Protein AF-A0A7V8YBV2-F1 (afdb_monomer_lite)

Secondary structure (DSSP, 8-state):
--------------------------------PPPP-----EEEEESPTT---TT-SEEEEEEEES-TTS--EETTEEPPBPTTSEEEEEEE--SS-----EE-

Foldseek 3Di:
DDDDDDDDDDDPDDDDDDDPPPPPPDDDDPVPPPDPDDDWDWDWPPDDPPDWPDPDQKGKTKTFIPDLPDFKAKQNRTWRQDPRRITIDIDGDDDGDDDIDMDD

Radius of gyration: 36.61 Å; chains: 1; bounding box: 58×40×103 Å

Sequence (104 aa):
MQRTFAGGLRGACAAPAFSLLAACSGAGDLSTAPTPLEPLVLTVESPVADSWLGDATSVTVSGHVTRPDAWVWVEGMRANVGPAGNFSVELPVPGPYRIVDVEA

Structure (mmCIF, N/CA/C/O backbone):
data_AF-A0A7V8YBV2-F1
#
_entry.id   AF-A0A7V8YBV2-F1
#
loop_
_atom_site.group_PDB
_atom_site.id
_atom_site.type_symbol
_atom_site.label_atom_id
_atom_site.label_alt_id
_atom_site.label_comp_id
_atom_site.label_asym_id
_atom_site.label_entity_id
_atom_site.label_seq_id
_atom_site.pdbx_PDB_ins_code
_atom_site.Cartn_x
_atom_site.Cartn_y
_atom_site.Cartn_z
_atom_site.occupancy
_atom_site.B_iso_or_equiv
_atom_site.auth_seq_id
_atom_site.auth_comp_id
_atom_site.auth_asym_id
_atom_site.auth_atom_id
_atom_site.pdbx_PDB_model_num
ATOM 1 N N . MET A 1 1 ? -34.703 29.466 85.898 1.00 50.25 1 MET A N 1
ATOM 2 C CA . MET A 1 1 ? -34.995 29.404 84.449 1.00 50.25 1 MET A CA 1
ATOM 3 C C . MET A 1 1 ? -34.801 27.947 84.003 1.00 50.25 1 MET A C 1
ATOM 5 O O . MET A 1 1 ? -33.733 27.598 83.542 1.00 50.25 1 MET A O 1
ATOM 9 N N . GLN A 1 2 ? -35.584 26.968 84.467 1.00 40.81 2 GLN A N 1
ATOM 10 C CA . GLN A 1 2 ? -36.915 26.537 84.000 1.00 40.81 2 GLN A CA 1
ATOM 11 C C . GLN A 1 2 ? -37.095 26.477 82.475 1.00 40.81 2 GLN A C 1
ATOM 13 O O . GLN A 1 2 ? -37.280 27.515 81.846 1.00 40.81 2 GLN A O 1
ATOM 18 N N . ARG A 1 3 ? -37.076 25.238 81.956 1.00 47.34 3 ARG A N 1
ATOM 19 C CA . ARG A 1 3 ? -37.914 24.623 80.900 1.00 47.34 3 ARG A CA 1
ATOM 20 C C . ARG A 1 3 ? -37.290 23.252 80.591 1.00 47.34 3 ARG A C 1
ATOM 22 O O . ARG A 1 3 ? -36.334 23.168 79.840 1.00 47.34 3 ARG A O 1
ATOM 29 N N . THR A 1 4 ? -37.574 22.199 81.357 1.00 41.44 4 THR A N 1
ATOM 30 C CA . THR A 1 4 ? -38.796 21.368 81.313 1.00 41.44 4 THR A CA 1
ATOM 31 C C . THR A 1 4 ? -39.213 21.035 79.882 1.00 41.44 4 THR A C 1
ATOM 33 O O . THR A 1 4 ? -39.948 21.800 79.266 1.00 41.44 4 THR A O 1
ATOM 36 N N . PHE A 1 5 ? -38.796 19.861 79.404 1.00 49.88 5 PHE A N 1
ATOM 37 C CA . PHE A 1 5 ? -39.567 19.078 78.443 1.00 49.88 5 PHE A CA 1
ATOM 38 C C . PHE A 1 5 ? -39.971 17.768 79.114 1.00 49.88 5 PHE A C 1
ATOM 40 O O . PHE A 1 5 ? -39.140 16.998 79.589 1.00 49.88 5 PHE A O 1
ATOM 47 N N . ALA A 1 6 ? -41.284 17.603 79.211 1.00 48.00 6 ALA A N 1
ATOM 48 C CA . ALA A 1 6 ? -41.982 16.414 79.649 1.00 48.00 6 ALA A CA 1
ATOM 49 C C . ALA A 1 6 ? -42.353 15.559 78.427 1.00 48.00 6 ALA A C 1
ATOM 51 O O . ALA A 1 6 ? -42.571 16.094 77.342 1.00 48.00 6 ALA A O 1
ATOM 52 N N . GLY A 1 7 ? -42.490 14.252 78.649 1.00 44.66 7 GLY A N 1
ATOM 53 C CA . GLY A 1 7 ? -42.985 13.263 77.687 1.00 44.66 7 GLY A CA 1
ATOM 54 C C . GLY A 1 7 ? -41.917 12.197 77.458 1.00 44.66 7 GLY A C 1
ATOM 55 O O . GLY A 1 7 ? -40.921 12.457 76.806 1.00 44.66 7 GLY A O 1
ATOM 56 N N . GLY A 1 8 ? -41.976 11.005 78.043 1.00 40.44 8 GLY A N 1
ATOM 57 C CA . GLY A 1 8 ? -43.145 10.154 78.247 1.00 40.44 8 GLY A CA 1
ATOM 58 C C . GLY A 1 8 ? -42.874 8.861 77.474 1.00 40.44 8 GLY A C 1
ATOM 59 O O . GLY A 1 8 ? -43.065 8.808 76.272 1.00 40.44 8 GLY A O 1
ATOM 60 N N . LEU A 1 9 ? -42.263 7.882 78.146 1.00 47.06 9 LEU A N 1
ATOM 61 C CA . LEU A 1 9 ? -42.898 6.605 78.493 1.00 47.06 9 LEU A CA 1
ATOM 62 C C . LEU A 1 9 ? -43.022 5.615 77.324 1.00 47.06 9 LEU A C 1
ATOM 64 O O . LEU A 1 9 ? -43.938 5.715 76.519 1.00 47.06 9 LEU A O 1
ATOM 68 N N . ARG A 1 10 ? -42.205 4.556 77.411 1.00 42.88 10 ARG A N 1
ATOM 69 C CA . ARG A 1 10 ? -42.589 3.125 77.406 1.00 42.88 10 ARG A CA 1
ATOM 70 C C . ARG A 1 10 ? -41.733 2.292 76.467 1.00 42.88 10 ARG A C 1
ATOM 72 O O . ARG A 1 10 ? -41.515 2.646 75.320 1.00 42.88 10 ARG A O 1
ATOM 79 N N . GLY A 1 11 ? -41.366 1.119 76.972 1.00 42.88 11 GLY A N 1
ATOM 80 C CA . GLY A 1 11 ? -40.964 -0.002 76.137 1.00 42.88 11 GLY A CA 1
ATOM 81 C C . GLY A 1 11 ? -39.552 -0.483 76.395 1.00 42.88 11 GLY A C 1
ATOM 82 O 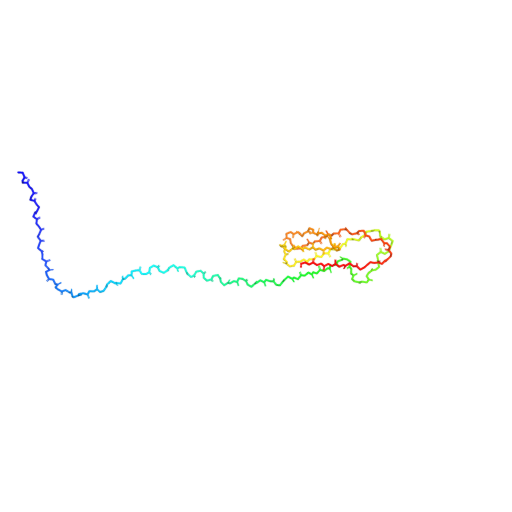O . GLY A 1 11 ? -38.720 -0.460 75.499 1.00 42.88 11 GLY A O 1
ATOM 83 N N . ALA A 1 12 ? -39.299 -0.987 77.603 1.00 49.56 12 ALA A N 1
ATOM 84 C CA . ALA A 1 12 ? -38.335 -2.064 77.735 1.00 49.56 12 ALA A CA 1
ATOM 85 C C . ALA A 1 12 ? -38.865 -3.258 76.922 1.00 49.56 12 ALA A C 1
ATOM 87 O O . ALA A 1 12 ? -39.859 -3.879 77.292 1.00 49.56 12 ALA A O 1
ATOM 88 N N . CYS A 1 13 ? -38.212 -3.562 75.809 1.00 38.59 13 CYS A N 1
ATOM 89 C CA . CYS A 1 13 ? -38.151 -4.913 75.277 1.00 38.59 13 CYS A CA 1
ATOM 90 C C . CYS A 1 13 ? -36.680 -5.196 75.023 1.00 38.59 13 CYS A C 1
ATOM 92 O O . CYS A 1 13 ? -36.067 -4.669 74.099 1.00 38.59 13 CYS A O 1
ATOM 94 N N . ALA A 1 14 ? -36.117 -5.978 75.938 1.00 47.81 14 ALA A N 1
ATOM 95 C CA . ALA A 1 14 ? -34.853 -6.648 75.754 1.00 47.81 14 ALA A CA 1
ATOM 96 C C . ALA A 1 14 ? -34.897 -7.417 74.427 1.00 47.81 14 ALA A C 1
ATOM 98 O O . ALA A 1 14 ? -35.724 -8.310 74.252 1.00 47.81 14 ALA A O 1
ATOM 99 N N . ALA A 1 15 ? -34.005 -7.065 73.509 1.00 45.62 15 ALA A N 1
ATOM 100 C CA . ALA A 1 15 ? -33.658 -7.891 72.369 1.00 45.62 15 ALA A CA 1
ATOM 101 C C . ALA A 1 15 ? -32.125 -7.998 72.344 1.00 45.62 15 ALA A C 1
ATOM 103 O O . ALA A 1 15 ? -31.441 -6.977 72.471 1.00 45.62 15 ALA A O 1
ATOM 104 N N . PRO A 1 16 ? -31.578 -9.221 72.286 1.00 44.84 16 PRO A N 1
ATOM 105 C CA . PRO A 1 16 ? -30.152 -9.465 72.393 1.00 44.84 16 PRO A CA 1
ATOM 106 C C . PRO A 1 16 ? -29.433 -9.007 71.123 1.00 44.84 16 PRO A C 1
ATOM 108 O O . PRO A 1 16 ? -30.012 -9.016 70.040 1.00 44.84 16 PRO A O 1
ATOM 111 N N . ALA A 1 17 ? -28.168 -8.617 71.305 1.00 53.53 17 ALA A N 1
ATOM 112 C CA . ALA A 1 17 ? -27.110 -8.488 70.306 1.00 53.53 17 ALA A CA 1
ATOM 113 C C . ALA A 1 17 ? -27.515 -8.901 68.877 1.00 53.53 17 ALA A C 1
ATOM 115 O O . ALA A 1 17 ? -27.436 -10.074 68.518 1.00 53.53 17 ALA A O 1
ATOM 116 N N . PHE A 1 18 ? -27.919 -7.924 68.060 1.00 41.12 18 PHE A N 1
ATOM 117 C CA . PHE A 1 18 ? -28.028 -8.117 66.621 1.00 41.12 18 PHE A CA 1
ATOM 118 C C . PHE A 1 18 ? -26.791 -7.519 65.968 1.00 41.12 18 PHE A C 1
ATOM 120 O O . PHE A 1 18 ? -26.529 -6.318 66.037 1.00 41.12 18 PHE A O 1
ATOM 127 N N . SER A 1 19 ? -26.001 -8.430 65.421 1.00 42.72 19 SER A N 1
ATOM 128 C CA . SER A 1 19 ? -24.749 -8.214 64.727 1.00 42.72 19 SER A CA 1
ATOM 129 C C . SER A 1 19 ? -24.817 -7.047 63.747 1.00 42.72 19 SER A C 1
ATOM 131 O O . SER A 1 19 ? -25.769 -6.906 62.980 1.00 42.72 19 SER A O 1
ATOM 133 N N . LEU A 1 20 ? -23.745 -6.254 63.754 1.00 45.38 20 LEU A N 1
ATOM 134 C CA . LEU A 1 20 ? -23.352 -5.352 62.679 1.00 45.38 20 LEU A CA 1
ATOM 135 C C . LEU A 1 20 ? -23.384 -6.103 61.338 1.00 45.38 20 LEU A C 1
ATOM 137 O O . LEU A 1 20 ? -22.424 -6.779 60.975 1.00 45.38 20 LEU A O 1
ATOM 141 N N . LEU A 1 21 ? -24.476 -5.979 60.590 1.00 45.78 21 LEU A N 1
ATOM 142 C CA . LEU A 1 21 ? -24.475 -6.256 59.160 1.00 45.78 21 LEU A CA 1
ATOM 143 C C . LEU A 1 21 ? -24.058 -4.966 58.467 1.00 45.78 21 LEU A C 1
ATOM 145 O O . LEU A 1 21 ? -24.860 -4.071 58.205 1.00 45.78 21 LEU A O 1
ATOM 149 N N . ALA A 1 22 ? -22.748 -4.875 58.250 1.00 49.25 22 ALA A N 1
ATOM 150 C CA . ALA A 1 22 ? -22.137 -3.941 57.329 1.00 49.25 22 ALA A CA 1
ATOM 151 C C . ALA A 1 22 ? -22.918 -3.961 56.008 1.00 49.25 22 ALA A C 1
ATOM 1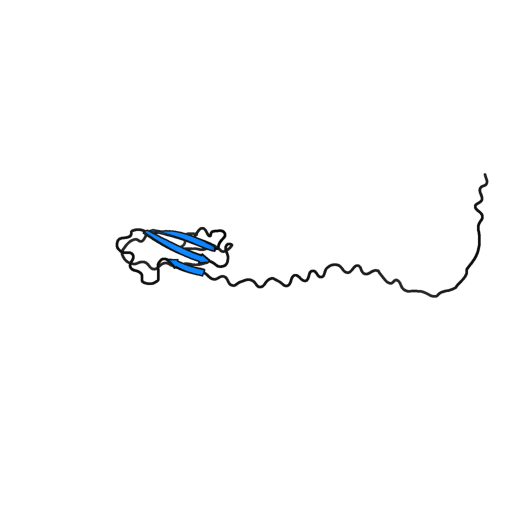53 O O . ALA A 1 22 ? -23.007 -4.994 55.342 1.00 49.25 22 ALA A O 1
ATOM 154 N N . ALA A 1 23 ? -23.482 -2.814 55.634 1.00 46.66 23 ALA A N 1
ATOM 155 C CA . ALA A 1 23 ? -23.917 -2.563 54.274 1.00 46.66 23 ALA A CA 1
ATOM 156 C C . ALA A 1 23 ? -22.662 -2.584 53.393 1.00 46.66 23 ALA A C 1
ATOM 158 O O . ALA A 1 23 ? -21.956 -1.586 53.263 1.00 46.66 23 ALA A O 1
ATOM 159 N N . CYS A 1 24 ? -22.330 -3.758 52.857 1.00 46.09 24 CYS A N 1
ATOM 160 C CA . CYS A 1 24 ? -21.273 -3.897 51.875 1.00 46.09 24 CYS A CA 1
ATOM 161 C C . CYS A 1 24 ? -21.816 -3.340 50.556 1.00 46.09 24 CYS A C 1
ATOM 163 O O . CYS A 1 24 ? -22.480 -4.026 49.783 1.00 46.09 24 CYS A O 1
ATOM 165 N N . SER A 1 25 ? -21.579 -2.050 50.338 1.00 53.84 25 SER A N 1
ATOM 166 C CA . SER A 1 25 ? -21.586 -1.421 49.023 1.00 53.84 25 SER A CA 1
ATOM 167 C C . SER A 1 25 ? -20.480 -2.061 48.179 1.00 53.84 25 SER A C 1
ATOM 169 O O . SER A 1 25 ? -19.346 -1.588 48.162 1.00 53.84 25 SER A O 1
ATOM 171 N N . GLY A 1 26 ? -20.807 -3.186 47.542 1.00 45.84 26 GLY A N 1
ATOM 172 C CA . GLY A 1 26 ? -19.974 -3.859 46.552 1.00 45.84 26 GLY A CA 1
ATOM 173 C C . GLY A 1 26 ? -20.110 -3.163 45.205 1.00 45.84 26 GLY A C 1
ATOM 174 O O . GLY A 1 26 ? -21.116 -3.305 44.514 1.00 45.84 26 GLY A O 1
ATOM 175 N N . ALA A 1 27 ? -19.107 -2.358 44.887 1.00 55.69 27 ALA A N 1
ATOM 176 C CA . ALA A 1 27 ? -18.920 -1.717 43.603 1.00 55.69 27 ALA A CA 1
ATOM 177 C C . ALA A 1 27 ? -18.778 -2.743 42.464 1.00 55.69 27 ALA A C 1
ATOM 179 O O . ALA A 1 27 ? -18.094 -3.745 42.623 1.00 55.69 27 ALA A O 1
ATOM 180 N N . GLY A 1 28 ? -19.365 -2.403 41.313 1.00 53.09 28 GLY A N 1
ATOM 181 C CA . GLY A 1 28 ? -18.792 -2.638 39.988 1.00 53.09 28 GLY A CA 1
ATOM 182 C C . GLY A 1 28 ? -18.584 -4.084 39.549 1.00 53.09 28 GLY A C 1
ATOM 183 O O . GLY A 1 28 ? -17.501 -4.622 39.713 1.00 53.09 28 GLY A O 1
ATOM 184 N N . ASP A 1 29 ? -19.551 -4.618 38.809 1.00 50.50 29 ASP A N 1
ATOM 185 C CA . ASP A 1 29 ? -19.272 -5.634 37.791 1.00 50.50 29 ASP A CA 1
ATOM 186 C C . ASP A 1 29 ? -19.844 -5.164 36.448 1.00 50.50 29 ASP A C 1
ATOM 188 O O . ASP A 1 29 ? -20.770 -5.725 35.868 1.00 50.50 29 ASP A O 1
ATOM 192 N N . LEU A 1 30 ? -19.268 -4.072 35.935 1.00 51.91 30 LEU A N 1
ATOM 193 C CA . LEU A 1 30 ? -19.157 -3.906 34.490 1.00 51.91 30 LEU A CA 1
ATOM 194 C C . LEU A 1 30 ? -18.014 -4.822 34.062 1.00 51.91 30 LEU A C 1
ATOM 196 O O . LEU A 1 30 ? -16.883 -4.380 33.865 1.00 51.91 30 LEU A O 1
ATOM 200 N N . SER A 1 31 ? -18.313 -6.119 33.992 1.00 59.56 31 SER A N 1
ATOM 201 C CA . SER A 1 31 ? -17.459 -7.101 33.341 1.00 59.56 31 SER A CA 1
ATOM 202 C C . SER A 1 31 ? -17.481 -6.795 31.846 1.00 59.56 31 SER A C 1
ATOM 204 O O . SER A 1 31 ? -18.200 -7.401 31.052 1.00 59.56 31 SER A O 1
ATOM 206 N N . THR A 1 32 ? -16.734 -5.764 31.461 1.00 58.56 32 THR A N 1
ATOM 207 C CA . THR A 1 32 ? -16.312 -5.562 30.086 1.00 58.56 32 THR A CA 1
ATOM 208 C C . THR A 1 32 ? -15.354 -6.707 29.813 1.00 58.56 32 THR A C 1
ATOM 210 O O . THR A 1 32 ? -14.160 -6.610 30.099 1.00 58.56 32 THR A O 1
ATOM 213 N N . ALA A 1 33 ? -15.889 -7.837 29.344 1.00 65.62 33 ALA A N 1
ATOM 214 C CA . ALA A 1 33 ? -15.062 -8.875 28.755 1.00 65.62 33 ALA A CA 1
ATOM 215 C C . ALA A 1 33 ? -14.092 -8.177 27.786 1.00 65.62 33 ALA A C 1
ATOM 217 O O . ALA A 1 33 ? -14.545 -7.310 27.028 1.00 65.62 33 ALA A O 1
ATOM 218 N N . PRO A 1 34 ? -12.779 -8.467 27.837 1.00 69.38 34 PRO A N 1
ATOM 219 C CA . PRO A 1 34 ? -11.847 -7.843 26.916 1.00 69.38 34 PRO A CA 1
ATOM 220 C C . PRO A 1 34 ? -12.337 -8.148 25.502 1.00 69.38 34 PRO A C 1
ATOM 222 O O . PRO A 1 34 ? -12.459 -9.316 25.128 1.00 69.38 34 PRO A O 1
ATOM 225 N N . THR A 1 35 ? -12.694 -7.100 24.755 1.00 67.88 35 THR A N 1
ATOM 226 C CA . THR A 1 35 ? -13.097 -7.226 23.357 1.00 67.88 35 THR A CA 1
ATOM 227 C C . THR A 1 35 ? -12.005 -8.020 22.647 1.00 67.88 35 THR A C 1
ATOM 229 O O . THR A 1 35 ? -10.839 -7.624 22.747 1.00 67.88 35 THR A O 1
ATOM 232 N N . PRO A 1 36 ? -12.331 -9.147 21.990 1.00 70.62 36 PRO A N 1
ATOM 233 C CA . PRO A 1 36 ? -11.338 -9.918 21.261 1.00 70.62 36 PRO A CA 1
ATOM 234 C C . PRO A 1 36 ? -10.602 -8.994 20.291 1.00 70.62 36 PRO A C 1
ATOM 236 O O . PRO A 1 36 ? -11.231 -8.342 19.459 1.00 70.62 36 PRO A O 1
ATOM 239 N N . LEU A 1 37 ? -9.281 -8.891 20.449 1.00 72.88 37 LEU A N 1
ATOM 240 C CA . LEU A 1 37 ? -8.434 -8.150 19.522 1.00 72.88 37 LEU A CA 1
ATOM 241 C C . LEU A 1 37 ? -8.543 -8.828 18.158 1.00 72.88 37 LEU A C 1
ATOM 243 O O . LEU A 1 37 ? -8.159 -9.989 18.009 1.00 72.88 37 LEU A O 1
ATOM 247 N N . GLU A 1 38 ? -9.098 -8.112 17.185 1.00 76.06 38 GLU A N 1
ATOM 248 C CA . GLU A 1 38 ? -9.130 -8.578 15.805 1.00 76.06 38 GLU A CA 1
ATOM 249 C C . GLU A 1 38 ? -7.686 -8.759 15.305 1.00 76.06 38 GLU A C 1
ATOM 251 O O . GLU A 1 38 ? -6.829 -7.906 15.587 1.00 76.06 38 GLU A O 1
ATOM 256 N N . PRO A 1 39 ? -7.369 -9.872 14.617 1.00 81.75 39 PRO A N 1
ATOM 257 C CA . PRO A 1 39 ? -6.034 -10.077 14.082 1.00 81.75 39 PRO A CA 1
ATOM 258 C C . PRO A 1 39 ? -5.676 -8.953 13.106 1.00 81.75 39 PRO A C 1
ATOM 260 O O . PRO A 1 39 ? -6.490 -8.522 12.285 1.00 81.75 39 PRO A O 1
ATOM 263 N N . LEU A 1 40 ? -4.429 -8.489 13.189 1.00 85.88 40 LEU A N 1
ATOM 264 C CA . LEU A 1 40 ? -3.867 -7.590 12.192 1.00 85.88 40 LEU A CA 1
ATOM 265 C C . LEU A 1 40 ? -3.706 -8.372 10.887 1.00 85.88 40 LEU A C 1
ATOM 267 O O . LEU A 1 40 ? -2.921 -9.316 10.822 1.00 85.88 40 LEU A O 1
ATOM 271 N N . VAL A 1 41 ? -4.463 -7.985 9.867 1.00 90.44 41 VAL A N 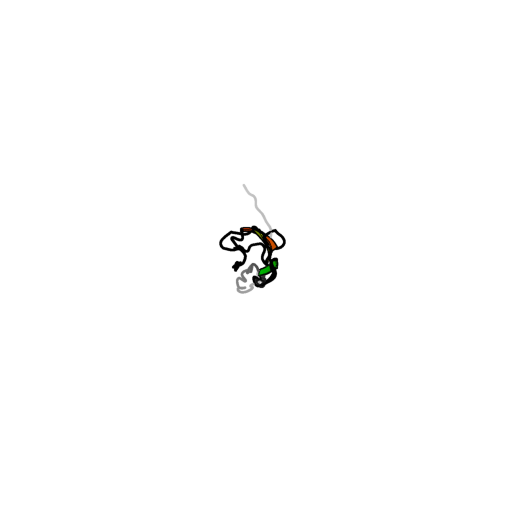1
ATOM 272 C CA . VAL A 1 41 ? -4.367 -8.554 8.525 1.00 90.44 41 VAL A CA 1
ATOM 273 C C . VAL A 1 41 ? -4.017 -7.427 7.572 1.00 90.44 41 VAL A C 1
ATOM 275 O O . VAL A 1 41 ? -4.715 -6.415 7.514 1.00 90.44 41 VAL A O 1
ATOM 278 N N . LEU A 1 42 ? -2.931 -7.621 6.832 1.00 89.00 42 LEU A N 1
ATOM 279 C CA . LEU A 1 42 ? -2.473 -6.743 5.768 1.00 89.00 42 LEU A CA 1
ATOM 280 C C . LEU A 1 42 ? -2.751 -7.425 4.429 1.00 89.00 42 LEU A C 1
ATOM 282 O O . LEU A 1 42 ? -2.330 -8.558 4.204 1.00 89.00 42 LEU A O 1
ATOM 286 N N . THR A 1 43 ? -3.440 -6.723 3.538 1.00 91.62 43 THR A N 1
ATOM 287 C CA . THR A 1 43 ? -3.698 -7.170 2.168 1.00 91.62 43 THR A CA 1
ATOM 288 C C . THR A 1 43 ? -3.140 -6.140 1.202 1.00 91.62 43 THR A C 1
ATOM 290 O O . THR A 1 43 ? -3.484 -4.963 1.291 1.00 91.62 43 THR A O 1
ATOM 293 N N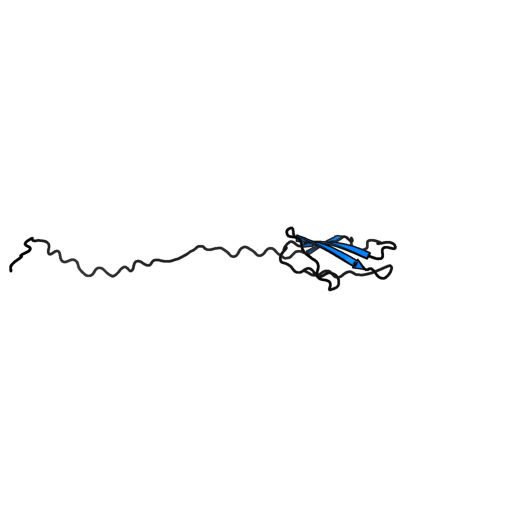 . VAL A 1 44 ? -2.295 -6.578 0.271 1.00 89.44 44 VAL A N 1
ATOM 294 C CA . VAL A 1 44 ? -1.808 -5.748 -0.837 1.00 89.44 44 VAL A CA 1
ATOM 295 C C . VAL A 1 44 ? -2.696 -6.019 -2.049 1.00 89.44 44 VAL A C 1
ATOM 297 O O . VAL A 1 44 ? -2.823 -7.161 -2.483 1.00 89.44 44 VAL A O 1
ATOM 300 N N . GLU A 1 45 ? -3.341 -4.977 -2.567 1.00 91.69 45 GLU A N 1
ATOM 301 C CA . GLU A 1 45 ? -4.254 -5.059 -3.716 1.00 91.69 45 GLU A CA 1
ATOM 302 C C . GLU A 1 45 ? -3.544 -4.718 -5.031 1.00 91.69 45 GLU A C 1
ATOM 304 O O . GLU A 1 45 ? -3.859 -5.282 -6.078 1.00 91.69 45 GLU A O 1
ATOM 309 N N . SER A 1 46 ? -2.573 -3.806 -4.978 1.00 89.50 46 SER A N 1
ATOM 310 C CA . SER A 1 46 ? -1.748 -3.411 -6.117 1.00 89.50 46 SER A CA 1
ATOM 311 C C . SER A 1 46 ? -0.318 -3.124 -5.656 1.00 89.50 46 SER A C 1
ATOM 313 O O . SER A 1 46 ? -0.148 -2.538 -4.587 1.00 89.50 46 SER A O 1
ATOM 315 N N . PRO A 1 47 ? 0.709 -3.453 -6.455 1.00 84.94 47 PRO A N 1
ATOM 316 C CA . PRO A 1 47 ? 0.639 -4.258 -7.675 1.00 84.94 47 PRO A CA 1
ATOM 317 C C . PRO A 1 47 ? 0.331 -5.732 -7.367 1.00 84.94 47 PRO A C 1
ATOM 319 O O . PRO A 1 47 ? 0.644 -6.237 -6.291 1.00 84.94 47 PRO A O 1
ATOM 322 N N . VAL A 1 48 ? -0.277 -6.436 -8.325 1.00 86.19 48 VAL A N 1
ATOM 323 C CA . VAL A 1 48 ? -0.453 -7.894 -8.222 1.00 86.19 48 VAL A CA 1
ATOM 324 C C . VAL A 1 48 ? 0.926 -8.552 -8.283 1.00 86.19 48 VAL A C 1
ATOM 326 O O . VAL A 1 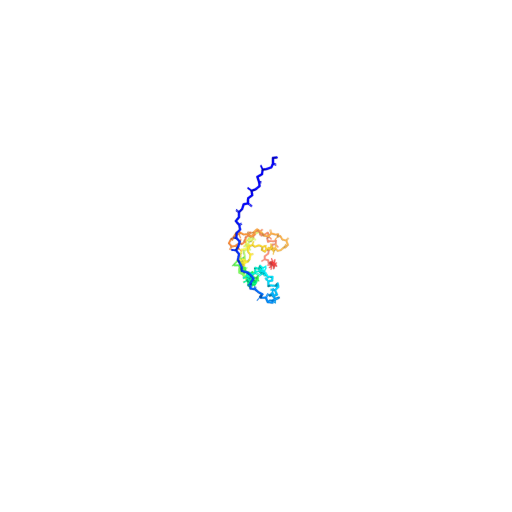48 ? 1.795 -8.098 -9.037 1.00 86.19 48 VAL A O 1
ATOM 329 N N . ALA A 1 49 ? 1.130 -9.615 -7.504 1.00 82.38 49 ALA A N 1
ATOM 330 C CA . ALA A 1 49 ? 2.357 -10.403 -7.561 1.00 82.38 49 ALA A CA 1
ATOM 331 C C . ALA A 1 49 ? 2.683 -10.804 -9.012 1.00 82.38 49 ALA A C 1
ATOM 333 O O . ALA A 1 49 ? 1.789 -11.159 -9.781 1.00 82.38 49 ALA A O 1
ATOM 334 N N . ASP A 1 50 ? 3.960 -10.691 -9.383 1.00 79.19 50 ASP A N 1
ATOM 335 C CA . ASP A 1 50 ? 4.486 -10.991 -10.722 1.00 79.19 50 ASP A CA 1
ATOM 336 C C . ASP A 1 50 ? 3.891 -10.155 -11.875 1.00 79.19 50 ASP A C 1
ATOM 338 O O . ASP A 1 50 ? 4.054 -10.494 -13.051 1.00 79.19 50 ASP A O 1
ATOM 342 N N . SER A 1 51 ? 3.217 -9.040 -11.575 1.00 82.19 51 SER A N 1
ATOM 343 C CA . SER A 1 51 ? 2.726 -8.134 -12.616 1.00 82.19 51 SER A CA 1
ATOM 344 C C . SER A 1 51 ? 3.864 -7.364 -13.296 1.00 82.19 51 SER A C 1
ATOM 346 O O . SER A 1 51 ? 4.795 -6.865 -12.665 1.00 82.19 51 SER A O 1
ATOM 348 N N . TRP A 1 52 ? 3.774 -7.258 -14.623 1.00 79.56 52 TRP A N 1
ATOM 349 C CA . TRP A 1 52 ? 4.697 -6.463 -15.426 1.00 79.56 52 TRP A CA 1
ATOM 350 C C . TRP A 1 52 ? 4.317 -4.981 -15.360 1.00 79.56 52 TRP A C 1
ATOM 352 O O . TRP A 1 52 ? 3.220 -4.601 -15.768 1.00 79.56 52 TRP A O 1
ATOM 362 N N . LEU A 1 53 ? 5.241 -4.145 -14.883 1.00 78.06 53 LEU A N 1
ATOM 363 C CA . LEU A 1 53 ? 5.044 -2.698 -14.730 1.00 78.06 53 LEU A CA 1
ATOM 364 C C . LEU A 1 53 ? 5.470 -1.884 -15.968 1.00 78.06 53 LEU A C 1
ATOM 366 O O . LEU A 1 53 ? 5.298 -0.667 -15.996 1.00 78.06 53 LEU A O 1
ATOM 370 N N . GLY A 1 54 ? 5.989 -2.534 -17.016 1.00 77.44 54 GLY A N 1
ATOM 371 C CA . GLY A 1 54 ? 6.456 -1.842 -18.219 1.00 77.44 54 GLY A CA 1
ATOM 372 C C . GLY A 1 54 ? 7.676 -0.966 -17.964 1.00 77.44 54 GLY A C 1
ATOM 373 O O . GLY A 1 54 ? 8.558 -1.322 -17.188 1.00 77.44 54 GLY A O 1
ATOM 374 N N . ASP A 1 55 ? 7.694 0.194 -18.620 1.00 75.75 55 ASP A N 1
ATOM 375 C CA . ASP A 1 55 ? 8.736 1.217 -18.472 1.00 75.75 55 ASP A CA 1
ATOM 376 C C . ASP A 1 55 ? 8.406 2.228 -17.355 1.00 75.75 55 ASP A C 1
ATOM 378 O O . ASP A 1 55 ? 8.937 3.342 -17.332 1.00 75.75 55 ASP A O 1
ATOM 382 N N . ALA A 1 56 ? 7.480 1.884 -16.451 1.00 75.44 56 ALA A N 1
ATOM 383 C CA . ALA A 1 56 ? 7.088 2.764 -15.361 1.00 75.44 56 ALA A CA 1
ATOM 384 C C . ALA A 1 56 ? 8.262 2.980 -14.395 1.00 75.44 56 ALA A C 1
ATOM 386 O O . ALA A 1 56 ? 8.849 2.039 -13.865 1.00 75.44 56 ALA A O 1
ATOM 387 N N . THR A 1 57 ? 8.589 4.246 -14.145 1.00 81.75 57 THR A N 1
ATOM 388 C CA . THR A 1 57 ? 9.641 4.647 -13.201 1.00 81.75 57 THR A CA 1
ATOM 389 C C . THR A 1 57 ? 9.145 4.717 -11.759 1.00 81.75 57 THR A C 1
ATOM 391 O O . THR A 1 57 ? 9.959 4.828 -10.839 1.00 81.75 57 THR A O 1
ATOM 394 N N . SER A 1 58 ? 7.830 4.641 -11.545 1.00 84.62 58 SER A N 1
ATOM 395 C CA . SER A 1 58 ? 7.195 4.529 -10.236 1.00 84.62 58 SER A CA 1
ATOM 396 C C . SER A 1 58 ? 6.023 3.547 -10.262 1.00 84.62 58 SER A C 1
ATOM 398 O O . SER A 1 58 ? 5.392 3.324 -11.294 1.00 84.62 58 SER A O 1
ATOM 400 N N . VAL A 1 59 ? 5.746 2.937 -9.110 1.00 87.88 59 VAL A N 1
ATOM 401 C CA . VAL A 1 59 ? 4.598 2.060 -8.881 1.00 87.88 59 VAL A CA 1
ATOM 402 C C . VAL A 1 59 ? 3.840 2.529 -7.654 1.00 87.88 59 VAL A C 1
ATOM 404 O O . VAL A 1 59 ? 4.431 2.853 -6.625 1.00 87.88 59 VAL A O 1
ATOM 407 N N . THR A 1 60 ? 2.517 2.554 -7.748 1.00 89.38 60 THR A N 1
ATOM 408 C CA . THR A 1 60 ? 1.664 2.776 -6.585 1.00 89.38 60 THR A CA 1
ATOM 409 C C . THR A 1 60 ? 1.355 1.438 -5.932 1.00 89.38 60 THR A C 1
ATOM 411 O O . THR A 1 60 ? 0.685 0.587 -6.521 1.00 89.38 60 THR A O 1
ATOM 414 N N . VAL A 1 61 ? 1.847 1.268 -4.709 1.00 89.19 61 VAL A N 1
ATOM 415 C CA . VAL A 1 61 ? 1.482 0.160 -3.834 1.00 89.19 61 VAL A CA 1
ATOM 416 C C . VAL A 1 61 ? 0.262 0.577 -3.036 1.00 89.19 61 VAL A C 1
ATOM 418 O O . VAL A 1 61 ? 0.313 1.567 -2.308 1.00 89.19 61 VAL A O 1
ATOM 421 N N . SER A 1 62 ? -0.828 -0.166 -3.168 1.00 91.94 62 SER A N 1
ATOM 422 C CA . SER A 1 62 ? -2.065 0.080 -2.438 1.00 91.94 62 SER A CA 1
ATOM 423 C C . SER A 1 62 ? -2.597 -1.195 -1.816 1.00 91.94 62 SER A C 1
ATOM 425 O O . SER A 1 62 ? -2.400 -2.300 -2.325 1.00 91.94 62 SER A O 1
ATOM 427 N N . GLY A 1 63 ? -3.313 -1.030 -0.716 1.00 92.88 63 GLY A N 1
ATOM 428 C CA . GLY A 1 63 ? -3.900 -2.150 -0.014 1.00 92.88 63 GLY A CA 1
ATOM 429 C C . GLY A 1 63 ? -4.761 -1.721 1.157 1.00 92.88 63 GLY A C 1
ATOM 430 O O . GLY A 1 63 ? -5.095 -0.544 1.327 1.00 92.88 63 GLY A O 1
ATOM 431 N N . HIS A 1 64 ? -5.092 -2.707 1.978 1.00 93.88 64 HIS A N 1
ATOM 432 C CA . HIS A 1 64 ? -5.968 -2.567 3.125 1.00 93.88 64 HIS A CA 1
ATOM 433 C C . HIS A 1 64 ? -5.356 -3.273 4.339 1.00 93.88 64 HIS A C 1
ATOM 435 O O . HIS A 1 64 ? -4.879 -4.404 4.246 1.00 93.88 64 HIS A O 1
ATOM 441 N N . VAL A 1 65 ? -5.384 -2.598 5.484 1.00 93.19 65 VAL A N 1
ATOM 442 C CA . VAL A 1 65 ? -5.093 -3.156 6.801 1.00 93.19 65 VAL A CA 1
ATOM 443 C C . VAL A 1 65 ? -6.353 -3.149 7.671 1.00 93.19 65 VAL A C 1
ATOM 445 O O . VAL A 1 65 ? -7.036 -2.134 7.764 1.00 93.19 65 VAL A O 1
ATOM 448 N N . THR A 1 66 ? -6.663 -4.264 8.339 1.00 89.69 66 THR A N 1
ATOM 449 C CA . THR A 1 66 ? -7.863 -4.381 9.205 1.00 89.69 66 THR A CA 1
ATOM 450 C C . THR A 1 66 ? -7.841 -3.426 10.397 1.00 89.69 66 THR A C 1
ATOM 452 O O . THR A 1 66 ? -8.878 -3.071 10.952 1.00 89.69 66 THR A O 1
ATOM 455 N N . ARG A 1 67 ? -6.644 -2.986 10.786 1.00 86.31 67 ARG A N 1
ATOM 456 C CA . ARG A 1 67 ? -6.393 -2.091 11.909 1.00 86.31 67 ARG A CA 1
ATOM 457 C C . ARG A 1 67 ? -5.889 -0.734 11.419 1.00 86.31 67 ARG A C 1
ATOM 459 O O . ARG A 1 67 ? -4.711 -0.619 11.080 1.00 86.31 67 ARG A O 1
ATOM 466 N N . PRO A 1 68 ? -6.732 0.313 11.414 1.00 85.75 68 PRO A N 1
ATOM 467 C CA . PRO A 1 68 ? -6.319 1.643 10.967 1.00 85.75 68 PRO A CA 1
ATOM 468 C C . PRO A 1 68 ? -5.314 2.314 11.920 1.00 85.75 68 PRO A C 1
ATOM 470 O O . PRO A 1 68 ? -4.723 3.331 11.569 1.00 85.75 68 PRO A O 1
ATOM 473 N N . ASP A 1 69 ? -5.109 1.765 13.122 1.00 85.75 69 ASP A N 1
ATOM 474 C CA . ASP A 1 69 ? -4.098 2.207 14.085 1.00 85.75 69 ASP A CA 1
ATOM 475 C C . ASP A 1 69 ? -2.705 1.583 13.855 1.00 85.75 69 ASP A C 1
ATOM 477 O O . ASP A 1 69 ? -1.743 1.987 14.513 1.00 85.75 69 ASP A O 1
ATOM 481 N N . ALA A 1 70 ? -2.581 0.626 12.927 1.00 85.00 70 ALA A N 1
ATOM 482 C CA . ALA A 1 70 ? -1.323 -0.039 12.600 1.00 85.00 70 ALA A CA 1
ATOM 483 C C . ALA A 1 70 ? -0.362 0.865 11.809 1.00 85.00 70 ALA A C 1
ATOM 485 O O . ALA A 1 70 ? -0.760 1.819 11.134 1.00 85.00 70 ALA A O 1
ATOM 486 N N . TRP A 1 71 ? 0.934 0.562 11.883 1.00 87.19 71 TRP A N 1
ATOM 487 C CA . TRP A 1 71 ? 1.958 1.278 11.126 1.00 87.19 71 TRP A CA 1
ATOM 488 C C . TRP A 1 71 ? 2.404 0.437 9.945 1.00 87.19 71 TRP A C 1
ATOM 490 O O . TRP A 1 71 ? 3.176 -0.496 10.109 1.00 87.19 71 TRP A O 1
ATOM 500 N N . VAL A 1 72 ? 1.968 0.828 8.752 1.00 87.31 72 VAL A N 1
ATOM 501 C CA . VAL A 1 72 ? 2.368 0.150 7.521 1.00 87.31 72 VAL A CA 1
ATOM 502 C C . VAL A 1 72 ? 3.678 0.739 6.997 1.00 87.31 72 VAL A C 1
ATOM 504 O O . VAL A 1 72 ? 3.825 1.959 6.873 1.00 87.31 72 VAL A O 1
ATOM 507 N N . TRP A 1 73 ? 4.621 -0.135 6.667 1.00 87.12 73 TRP A N 1
ATOM 508 C CA . TRP A 1 73 ? 5.902 0.182 6.051 1.00 87.12 73 TRP A CA 1
ATOM 509 C C . TRP A 1 73 ? 5.983 -0.497 4.691 1.00 87.12 73 TRP A C 1
ATOM 511 O O . TRP A 1 73 ? 5.721 -1.688 4.562 1.00 87.12 73 TRP A O 1
ATOM 521 N N . VAL A 1 74 ? 6.349 0.272 3.672 1.00 86.12 74 VAL A N 1
ATOM 522 C CA . VAL A 1 74 ? 6.545 -0.204 2.304 1.00 86.12 74 VAL A CA 1
ATOM 523 C C . VAL A 1 74 ? 7.980 0.138 1.922 1.00 86.12 74 VAL A C 1
ATOM 525 O O . VAL A 1 74 ? 8.309 1.319 1.816 1.00 86.12 74 VAL A O 1
ATOM 528 N N . GLU A 1 75 ? 8.853 -0.858 1.756 1.00 82.44 75 GLU A N 1
ATOM 529 C CA . GLU A 1 75 ? 10.284 -0.640 1.458 1.00 82.44 75 GLU A CA 1
ATOM 530 C C . GLU A 1 75 ? 10.976 0.316 2.457 1.00 82.44 75 GLU A C 1
ATOM 532 O O . GLU A 1 75 ? 11.775 1.181 2.087 1.00 82.44 75 GLU A O 1
ATOM 537 N N . GLY A 1 76 ? 10.610 0.229 3.740 1.00 81.81 76 GLY A N 1
ATOM 538 C CA . GLY A 1 76 ? 11.111 1.122 4.792 1.00 81.81 76 GLY A CA 1
ATOM 539 C C . GLY A 1 76 ? 10.532 2.545 4.772 1.00 81.81 76 GLY A C 1
ATOM 540 O O . GLY A 1 76 ? 10.878 3.355 5.632 1.00 81.81 76 GLY A O 1
ATOM 541 N N . MET A 1 77 ? 9.622 2.868 3.847 1.00 82.69 77 MET A N 1
ATOM 542 C CA . MET A 1 77 ? 8.857 4.116 3.860 1.00 82.69 77 MET A CA 1
ATOM 543 C C . MET A 1 77 ? 7.528 3.923 4.582 1.00 82.69 77 MET A C 1
ATOM 545 O O . MET A 1 77 ? 6.750 3.024 4.268 1.00 82.69 77 MET A O 1
ATOM 549 N N . ARG A 1 78 ? 7.246 4.797 5.549 1.00 83.94 78 ARG A N 1
ATOM 550 C CA . ARG A 1 78 ? 5.995 4.748 6.305 1.00 83.94 78 ARG A CA 1
ATOM 551 C C . ARG A 1 78 ? 4.820 5.164 5.418 1.00 83.94 78 ARG A C 1
ATOM 553 O O . ARG A 1 78 ? 4.764 6.307 4.963 1.00 83.94 78 ARG A O 1
ATOM 560 N N . ALA A 1 79 ? 3.872 4.255 5.223 1.00 87.31 79 ALA A N 1
ATOM 561 C CA . ALA A 1 79 ? 2.624 4.520 4.528 1.00 87.31 79 ALA A CA 1
ATOM 562 C C . ALA A 1 79 ? 1.644 5.269 5.438 1.00 87.31 79 ALA A C 1
ATOM 564 O O . ALA A 1 79 ? 1.574 5.023 6.645 1.00 87.31 79 ALA A O 1
ATOM 565 N N . ASN A 1 80 ? 0.858 6.176 4.857 1.00 88.25 80 ASN A N 1
ATOM 566 C CA . ASN A 1 80 ? -0.262 6.779 5.567 1.00 88.25 80 ASN A CA 1
ATOM 567 C C . ASN A 1 80 ? -1.485 5.862 5.440 1.00 88.25 80 ASN A C 1
ATOM 569 O O . ASN A 1 80 ? -1.930 5.581 4.325 1.00 88.25 80 ASN A O 1
ATOM 573 N N . VAL A 1 81 ? -2.001 5.400 6.576 1.00 89.50 81 VAL A N 1
ATOM 574 C CA . VAL A 1 81 ? -3.194 4.556 6.647 1.00 89.50 81 VAL A CA 1
ATOM 575 C C . VAL A 1 81 ? -4.403 5.451 6.898 1.00 89.50 81 VAL A C 1
ATOM 577 O O . VAL A 1 81 ? -4.446 6.223 7.856 1.00 89.50 81 VAL A O 1
ATOM 580 N N . GLY A 1 82 ? -5.383 5.370 6.005 1.00 87.88 82 GLY A N 1
ATOM 581 C CA . GLY A 1 82 ? -6.641 6.088 6.121 1.00 87.88 82 GLY A CA 1
ATOM 582 C C . GLY A 1 82 ? -7.528 5.543 7.247 1.00 87.88 82 GLY A C 1
ATOM 583 O O . GLY A 1 82 ? -7.337 4.425 7.723 1.00 87.88 82 GLY A O 1
ATOM 584 N N . PRO A 1 83 ? -8.570 6.293 7.643 1.00 85.12 83 PRO A N 1
ATOM 585 C CA . PRO A 1 83 ? -9.492 5.879 8.705 1.00 85.12 83 PRO A CA 1
ATOM 586 C C . PRO A 1 83 ? -10.283 4.602 8.372 1.00 85.12 83 PRO A C 1
ATOM 588 O O . PRO A 1 83 ? -10.835 3.983 9.274 1.00 85.12 83 PRO A O 1
ATOM 591 N N . ALA A 1 84 ? -10.335 4.209 7.095 1.00 87.69 84 ALA A N 1
ATOM 592 C CA . ALA A 1 84 ? -10.942 2.965 6.632 1.00 87.69 84 ALA A CA 1
ATOM 593 C C . ALA A 1 84 ? -9.919 1.827 6.433 1.00 87.69 84 ALA A C 1
ATOM 595 O O . ALA A 1 84 ? -10.260 0.824 5.822 1.00 87.69 84 ALA A O 1
ATOM 596 N N . GLY A 1 85 ? -8.669 1.989 6.886 1.00 87.88 85 GLY A N 1
ATOM 597 C CA . GLY A 1 85 ? -7.615 0.978 6.745 1.00 87.88 85 GLY A CA 1
ATOM 598 C C . GLY A 1 85 ? -6.950 0.939 5.364 1.00 87.88 85 GLY A C 1
ATOM 599 O O . GLY A 1 85 ? -6.032 0.156 5.140 1.00 87.88 85 GLY A O 1
ATOM 600 N N . ASN A 1 86 ? -7.373 1.783 4.424 1.00 92.75 86 ASN A N 1
ATOM 601 C CA . ASN A 1 86 ? -6.765 1.872 3.101 1.00 92.75 86 ASN A CA 1
ATOM 602 C C . ASN A 1 86 ? -5.421 2.612 3.162 1.00 92.75 86 ASN A C 1
ATOM 604 O O . ASN A 1 86 ? -5.324 3.677 3.774 1.00 92.75 86 ASN A O 1
ATOM 608 N N . PHE A 1 87 ? -4.399 2.097 2.484 1.00 92.00 87 PHE A N 1
ATOM 609 C CA . PHE A 1 87 ? -3.113 2.778 2.334 1.00 92.00 87 PHE A CA 1
ATOM 610 C C . PHE A 1 87 ? -2.691 2.821 0.867 1.00 92.00 87 PHE A C 1
ATOM 612 O O . PHE A 1 87 ? -3.086 1.979 0.060 1.00 92.00 87 PHE A O 1
ATOM 619 N N . SER A 1 88 ? -1.898 3.832 0.523 1.00 90.75 88 SER A N 1
ATOM 620 C CA . SER A 1 88 ? -1.323 3.994 -0.809 1.00 90.75 88 SER A CA 1
ATOM 621 C C . SER A 1 88 ? 0.026 4.686 -0.694 1.00 90.75 88 SER A C 1
ATOM 623 O O . SER A 1 88 ? 0.132 5.732 -0.051 1.00 90.75 88 SER A O 1
ATOM 625 N N . VAL A 1 89 ? 1.048 4.122 -1.327 1.00 89.75 89 VAL A N 1
ATOM 626 C CA . VAL A 1 89 ? 2.401 4.679 -1.374 1.00 89.75 89 VAL A CA 1
ATOM 627 C C . VAL A 1 89 ? 2.914 4.598 -2.798 1.00 89.75 89 VAL A C 1
ATOM 629 O O . VAL A 1 89 ? 2.873 3.543 -3.423 1.00 89.75 89 VAL A O 1
ATOM 632 N N . GLU A 1 90 ? 3.411 5.715 -3.312 1.00 89.12 90 GLU A N 1
ATOM 633 C CA . GLU A 1 90 ? 4.143 5.724 -4.571 1.00 89.12 90 GLU A CA 1
ATOM 634 C C . GLU A 1 90 ? 5.616 5.401 -4.307 1.00 89.12 90 GLU A C 1
ATOM 636 O O . GLU A 1 90 ? 6.283 6.072 -3.516 1.00 89.12 90 GLU A O 1
ATOM 641 N N . LEU A 1 91 ? 6.116 4.354 -4.958 1.00 85.50 91 LEU A N 1
ATOM 642 C CA . LEU A 1 91 ? 7.498 3.909 -4.874 1.00 85.50 91 LEU A CA 1
ATOM 643 C C . LEU A 1 91 ? 8.208 4.146 -6.207 1.00 85.50 91 LEU A C 1
ATOM 645 O O . LEU A 1 91 ? 7.691 3.721 -7.238 1.00 85.50 91 LEU A O 1
ATOM 649 N N . PRO A 1 92 ? 9.421 4.717 -6.225 1.00 84.69 92 PRO A N 1
ATOM 650 C CA . PRO A 1 92 ? 10.253 4.696 -7.423 1.00 84.69 92 PRO A CA 1
ATOM 651 C C . PRO A 1 92 ? 10.728 3.263 -7.715 1.00 84.69 92 PRO A C 1
ATOM 653 O O . PRO A 1 92 ? 11.155 2.558 -6.804 1.00 84.69 92 PRO A O 1
ATOM 656 N N . VAL A 1 93 ? 10.709 2.824 -8.972 1.00 81.75 93 VAL A N 1
ATOM 657 C CA . VAL A 1 93 ? 11.192 1.496 -9.391 1.00 81.75 93 VAL A CA 1
ATOM 658 C C . VAL A 1 93 ? 12.413 1.683 -10.297 1.00 81.75 93 VAL A C 1
ATOM 660 O O . VAL A 1 93 ? 12.266 1.959 -11.487 1.00 81.75 93 VAL A O 1
ATOM 663 N N . PRO A 1 94 ? 13.647 1.604 -9.760 1.00 72.12 94 PRO A N 1
ATOM 664 C CA . PRO A 1 94 ? 14.844 1.716 -10.582 1.00 72.12 94 PRO A CA 1
ATOM 665 C C . PRO A 1 94 ? 15.064 0.418 -11.372 1.00 72.12 94 PRO A C 1
ATOM 667 O O . PRO A 1 94 ? 15.674 -0.527 -10.878 1.00 72.12 94 PRO A O 1
ATOM 670 N N . GLY A 1 95 ? 14.588 0.387 -12.617 1.00 70.00 95 GLY A N 1
ATOM 671 C CA . GLY A 1 95 ? 14.807 -0.721 -13.552 1.00 70.00 95 GLY A CA 1
ATOM 672 C C . GLY A 1 95 ? 13.609 -1.671 -13.703 1.00 70.00 95 GLY A C 1
ATOM 673 O O . GLY A 1 95 ? 12.541 -1.410 -13.163 1.00 70.00 95 GLY A O 1
ATOM 674 N N . PRO A 1 96 ? 13.768 -2.769 -14.467 1.00 65.06 96 PRO A N 1
ATOM 675 C CA . PRO A 1 96 ? 12.640 -3.585 -14.927 1.00 65.06 96 PRO A CA 1
ATOM 676 C C . PRO A 1 96 ? 12.075 -4.566 -13.885 1.00 65.06 96 PRO A C 1
ATOM 678 O O . PRO A 1 96 ? 11.005 -5.121 -14.109 1.00 65.06 96 PRO A O 1
ATOM 681 N N . TYR A 1 97 ? 12.777 -4.809 -12.770 1.00 63.28 97 TYR A N 1
ATOM 682 C CA . TYR A 1 97 ? 12.356 -5.759 -11.733 1.00 63.28 97 TYR A CA 1
ATOM 683 C C . TYR A 1 97 ? 12.690 -5.239 -10.336 1.00 63.28 97 TYR A C 1
ATOM 685 O O . TYR A 1 97 ? 13.820 -4.815 -10.083 1.00 63.28 97 TYR A O 1
ATOM 693 N N . ARG A 1 98 ? 11.724 -5.326 -9.415 1.00 73.44 98 ARG A N 1
ATOM 694 C CA . ARG A 1 98 ? 11.907 -5.028 -7.991 1.00 73.44 98 ARG A CA 1
ATOM 695 C C . ARG A 1 98 ? 10.972 -5.893 -7.146 1.00 73.44 98 ARG A C 1
ATOM 697 O O . ARG A 1 98 ? 9.803 -6.039 -7.484 1.00 73.44 98 ARG A O 1
ATOM 704 N N . ILE A 1 99 ? 11.500 -6.441 -6.055 1.00 76.56 99 ILE A N 1
ATOM 705 C CA . ILE A 1 99 ? 10.709 -7.062 -4.986 1.00 76.56 99 ILE A CA 1
ATOM 706 C C . ILE A 1 99 ? 10.354 -5.951 -3.993 1.00 76.56 99 ILE A C 1
ATOM 708 O O . ILE A 1 99 ? 11.213 -5.119 -3.703 1.00 76.56 99 ILE A O 1
ATOM 712 N N . VAL A 1 100 ? 9.090 -5.903 -3.564 1.00 77.44 100 VAL A N 1
ATOM 713 C CA . VAL A 1 100 ? 8.571 -4.909 -2.617 1.00 77.44 100 VAL A CA 1
ATOM 714 C C . VAL A 1 100 ? 8.166 -5.620 -1.331 1.00 77.44 100 VAL A C 1
ATOM 716 O O . VAL A 1 100 ? 7.214 -6.400 -1.336 1.00 77.44 100 VAL A O 1
ATOM 719 N N . ASP A 1 101 ? 8.857 -5.314 -0.243 1.00 79.00 101 ASP A N 1
ATOM 720 C CA . ASP A 1 101 ? 8.553 -5.776 1.103 1.00 79.00 101 ASP A CA 1
ATOM 721 C C . ASP A 1 101 ? 7.541 -4.824 1.765 1.00 79.00 101 ASP A C 1
ATOM 723 O O . ASP A 1 101 ? 7.726 -3.597 1.797 1.00 79.00 101 ASP A O 1
ATOM 727 N N . VAL A 1 102 ? 6.444 -5.393 2.280 1.00 76.31 102 VAL A N 1
ATOM 728 C CA . VAL A 1 102 ? 5.375 -4.658 2.974 1.00 76.31 102 VAL A CA 1
ATOM 729 C C . VAL A 1 102 ? 5.127 -5.266 4.350 1.00 76.31 102 VAL A C 1
ATOM 731 O O . VAL A 1 102 ? 4.846 -6.458 4.469 1.00 76.31 102 VAL A O 1
ATOM 734 N N . GLU A 1 103 ? 5.192 -4.428 5.382 1.00 79.25 103 GLU A N 1
ATOM 735 C CA . GLU A 1 103 ? 5.054 -4.801 6.793 1.00 79.25 103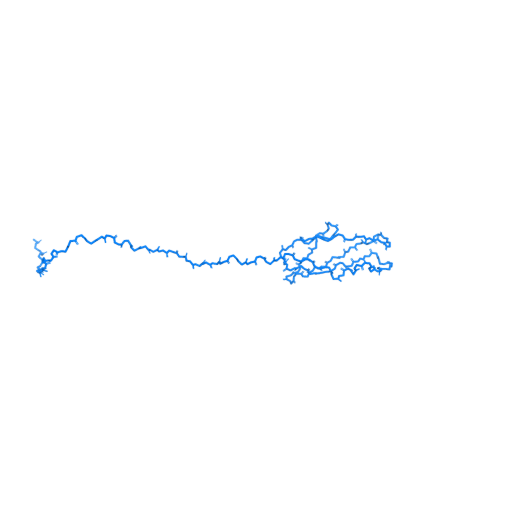 GLU A CA 1
ATOM 736 C C . GLU A 1 103 ? 3.988 -3.925 7.470 1.00 79.25 103 GLU A C 1
ATOM 738 O O . GLU A 1 103 ? 3.795 -2.774 7.074 1.00 79.25 103 GLU A O 1
ATOM 743 N N . ALA A 1 104 ? 3.281 -4.455 8.473 1.00 69.81 104 ALA A N 1
ATOM 744 C CA . ALA A 1 104 ? 2.228 -3.753 9.218 1.00 69.81 104 ALA A CA 1
ATOM 745 C C . ALA A 1 104 ? 2.284 -4.056 10.718 1.00 69.81 104 ALA A C 1
ATOM 747 O O . ALA A 1 104 ? 2.659 -5.200 11.067 1.00 69.81 104 ALA A O 1
#

pLDDT: mean 72.04, std 17.73, range [38.59, 93.88]